Protein AF-A0A521AVU6-F1 (afdb_monomer)

Organism: NCBI:txid1214077

InterPro domains:
  IPR036629 YjbJ superfamily [G3DSA:1.10.1470.10] (1-61)
  IPR036629 YjbJ superfamily [SSF69047] (4-58)

Sequence (61 aa):
MENKNLFKNWPERRKRLKREYPDLTEEDLAYVAGQEDELFGRLKQRLGTSREETRNILRKI

Radius of gyration: 10.63 Å; Cα contacts (8 Å, |Δi|>4): 39; chains: 1; bounding box: 29×22×24 Å

Nearest PDB structures (foldseek):
  1yww-assembly1_A  TM=6.843E-01  e=4.325E-02  Pseudomonas aeruginosa
  1ryk-assembly1_A  TM=5.843E-01  e=9.936E-02  Escherichia coli
  5z8q-assembly1_A  TM=3.025E-01  e=4.451E+00  Saccharomyces cerevisiae S288C
  3evy-assembly1_A  TM=3.033E-01  e=9.636E+00  Bacteroides fragilis NCTC 9343

Solvent-accessible surface area (backbone atoms only — not comparable to full-atom values): 3792 Å² total; per-residue (Å²): 141,86,83,86,50,85,61,69,62,39,80,58,42,44,53,53,47,37,69,79,38,72,88,53,48,73,72,54,59,51,81,53,94,92,41,61,69,57,34,51,52,43,44,22,65,75,68,71,47,51,75,66,51,48,49,51,53,56,68,75,98

Structure (mmCIF, N/CA/C/O backbone):
data_AF-A0A521AVU6-F1
#
_entry.id   AF-A0A521AVU6-F1
#
loop_
_atom_site.group_PDB
_atom_site.id
_atom_site.type_symbol
_atom_site.label_atom_id
_atom_site.label_alt_id
_atom_site.label_comp_id
_atom_site.label_asym_id
_atom_site.label_entity_id
_atom_site.label_seq_id
_atom_site.pdbx_PDB_ins_code
_atom_site.Cartn_x
_atom_site.Cartn_y
_atom_site.Cartn_z
_atom_site.occupancy
_atom_site.B_iso_or_equiv
_atom_site.auth_seq_id
_atom_site.auth_comp_id
_atom_site.auth_asym_id
_atom_site.auth_atom_id
_atom_site.pdbx_PDB_model_num
ATOM 1 N N . MET A 1 1 ? 21.278 7.731 -2.209 1.00 45.44 1 MET A N 1
ATOM 2 C CA . MET A 1 1 ? 20.673 7.088 -3.399 1.00 45.44 1 MET A CA 1
ATOM 3 C C . MET A 1 1 ? 19.967 5.812 -2.948 1.00 45.44 1 MET A C 1
ATOM 5 O O . MET A 1 1 ? 20.576 4.756 -2.988 1.00 45.44 1 MET A O 1
ATOM 9 N N . GLU A 1 2 ? 18.727 5.875 -2.462 1.00 47.22 2 GLU A N 1
ATOM 10 C CA . GLU A 1 2 ? 18.065 4.690 -1.877 1.00 47.22 2 GLU A CA 1
ATOM 11 C C . GLU A 1 2 ? 16.596 4.591 -2.314 1.00 47.22 2 GLU A C 1
ATOM 13 O O . GLU A 1 2 ? 15.684 4.608 -1.504 1.00 47.22 2 GLU A O 1
ATOM 18 N N . ASN A 1 3 ? 16.362 4.509 -3.626 1.00 50.06 3 ASN A N 1
ATOM 19 C CA . ASN A 1 3 ? 15.060 4.155 -4.216 1.00 50.06 3 ASN A CA 1
ATOM 20 C C . ASN A 1 3 ? 15.190 2.887 -5.078 1.00 50.06 3 ASN A C 1
ATOM 22 O O . ASN A 1 3 ? 14.589 2.775 -6.140 1.00 50.06 3 ASN A O 1
ATOM 26 N N . LYS A 1 4 ? 16.035 1.928 -4.680 1.00 56.50 4 LYS A N 1
ATOM 27 C CA . LYS A 1 4 ? 16.208 0.684 -5.443 1.00 56.50 4 LYS A CA 1
ATOM 28 C C . LYS A 1 4 ? 15.334 -0.417 -4.847 1.00 56.50 4 LYS A C 1
ATOM 30 O O . LYS A 1 4 ? 15.809 -1.274 -4.113 1.00 56.50 4 LYS A O 1
ATOM 35 N N . ASN A 1 5 ? 14.065 -0.368 -5.252 1.00 68.19 5 ASN A N 1
ATOM 36 C CA . ASN A 1 5 ? 13.008 -1.368 -5.089 1.00 68.19 5 ASN A CA 1
ATOM 37 C C . ASN A 1 5 ? 12.290 -1.451 -3.728 1.00 68.19 5 ASN A C 1
ATOM 39 O O . ASN A 1 5 ? 12.442 -2.431 -3.002 1.00 68.19 5 ASN A O 1
ATOM 43 N N . LEU A 1 6 ? 11.364 -0.522 -3.460 1.00 73.62 6 LEU A N 1
ATOM 44 C CA . LEU A 1 6 ? 10.341 -0.696 -2.407 1.00 73.62 6 LEU A CA 1
ATOM 45 C C . LEU A 1 6 ? 9.482 -1.964 -2.606 1.00 73.62 6 LEU A C 1
ATOM 47 O O . LEU A 1 6 ? 8.883 -2.466 -1.655 1.00 73.62 6 LEU A O 1
ATOM 51 N N . PHE A 1 7 ? 9.454 -2.488 -3.832 1.00 80.00 7 PHE A N 1
ATOM 52 C CA . PHE A 1 7 ? 8.696 -3.673 -4.230 1.00 80.00 7 PHE A CA 1
ATOM 53 C C . PHE A 1 7 ? 9.551 -4.943 -4.379 1.00 80.00 7 PHE A C 1
ATOM 55 O O . PHE A 1 7 ? 9.009 -6.018 -4.641 1.00 80.00 7 PHE A O 1
ATOM 62 N N . LYS A 1 8 ? 10.879 -4.876 -4.176 1.00 78.81 8 LYS A N 1
ATOM 63 C CA . LYS A 1 8 ? 11.721 -6.084 -4.111 1.00 78.81 8 LYS A CA 1
ATOM 64 C C . LYS A 1 8 ? 11.343 -6.807 -2.822 1.00 78.81 8 LYS A C 1
ATOM 66 O O . LYS A 1 8 ? 11.502 -6.255 -1.741 1.00 78.81 8 LYS A O 1
ATOM 71 N N . ASN A 1 9 ? 10.781 -8.007 -2.962 1.00 85.31 9 ASN A N 1
ATOM 72 C CA . ASN A 1 9 ? 10.114 -8.789 -1.907 1.00 85.31 9 ASN A CA 1
ATOM 73 C C . ASN A 1 9 ? 8.715 -8.289 -1.495 1.00 85.31 9 ASN A C 1
ATOM 75 O O . ASN A 1 9 ? 8.290 -8.476 -0.352 1.00 85.31 9 ASN A O 1
ATOM 79 N N . TRP A 1 10 ? 7.948 -7.728 -2.437 1.00 89.38 10 TRP A N 1
ATOM 80 C CA . TRP A 1 10 ? 6.541 -7.376 -2.214 1.00 89.38 10 TRP A CA 1
ATOM 81 C C . TRP A 1 10 ? 5.687 -8.466 -1.523 1.00 89.38 10 TRP A C 1
ATOM 83 O O . TRP A 1 10 ? 4.919 -8.112 -0.629 1.00 89.38 10 TRP A O 1
ATOM 93 N N . PRO A 1 11 ? 5.821 -9.780 -1.823 1.00 90.31 11 PRO A N 1
ATOM 9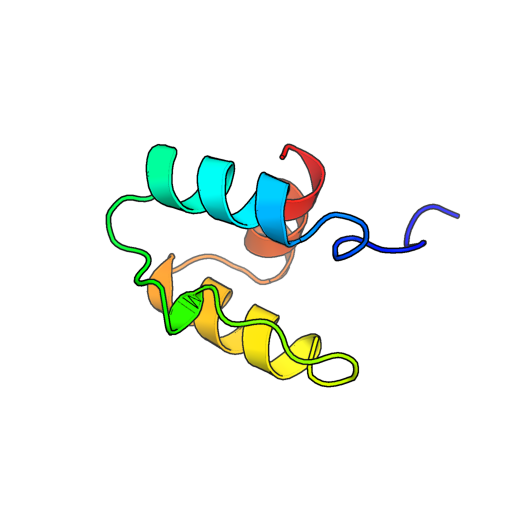4 C CA . PRO A 1 11 ? 5.024 -10.820 -1.164 1.00 90.31 11 PRO A CA 1
ATOM 95 C C . PRO A 1 11 ? 5.187 -10.896 0.360 1.00 90.31 11 PRO A C 1
ATOM 97 O O . PRO A 1 11 ? 4.254 -11.314 1.046 1.00 90.31 11 PRO A O 1
ATOM 100 N N . GLU A 1 12 ? 6.343 -10.506 0.894 1.00 90.38 12 GLU A N 1
ATOM 101 C CA . GLU A 1 12 ? 6.596 -10.465 2.336 1.00 90.38 12 GLU A CA 1
ATOM 102 C C . GLU A 1 12 ? 6.109 -9.143 2.934 1.00 90.38 12 GLU A C 1
ATOM 104 O O . GLU A 1 12 ? 5.362 -9.131 3.916 1.00 90.38 12 GLU A O 1
ATOM 109 N N . ARG A 1 13 ? 6.421 -8.030 2.261 1.00 90.81 13 ARG A N 1
ATOM 110 C CA . ARG A 1 13 ? 5.974 -6.688 2.656 1.00 90.81 13 ARG A CA 1
ATOM 111 C C . ARG A 1 13 ? 4.455 -6.590 2.729 1.00 90.81 13 ARG A C 1
ATOM 113 O O . ARG A 1 13 ? 3.932 -6.080 3.714 1.00 90.81 13 ARG A O 1
ATOM 120 N N . ARG A 1 14 ? 3.734 -7.150 1.752 1.00 90.94 14 ARG A N 1
ATOM 121 C CA . ARG A 1 14 ? 2.263 -7.157 1.742 1.00 90.94 14 ARG A CA 1
ATOM 122 C C . ARG A 1 14 ? 1.665 -7.936 2.915 1.00 90.94 14 ARG A C 1
ATOM 124 O O . ARG A 1 14 ? 0.642 -7.529 3.449 1.00 90.94 14 ARG A O 1
ATOM 131 N N . LYS A 1 15 ? 2.299 -9.034 3.353 1.00 92.62 15 LYS A N 1
ATOM 132 C CA . LYS A 1 15 ? 1.838 -9.795 4.530 1.00 92.62 15 LYS A CA 1
ATOM 133 C C . LYS A 1 15 ? 1.966 -8.952 5.794 1.00 92.62 15 LYS A C 1
ATOM 135 O O . LYS A 1 15 ? 1.060 -8.942 6.620 1.00 92.62 15 LYS A O 1
ATOM 140 N N . ARG A 1 16 ? 3.079 -8.228 5.922 1.00 92.56 16 ARG A N 1
ATOM 141 C CA . ARG A 1 16 ? 3.328 -7.326 7.047 1.00 92.56 16 ARG A CA 1
ATOM 142 C C . ARG A 1 16 ? 2.390 -6.113 7.015 1.00 92.56 16 ARG A C 1
ATOM 144 O O . ARG A 1 16 ? 1.800 -5.809 8.040 1.00 92.56 16 ARG A O 1
ATOM 151 N N . LEU A 1 17 ? 2.140 -5.525 5.841 1.00 92.75 17 LEU A N 1
ATOM 152 C CA . LEU A 1 17 ? 1.099 -4.503 5.638 1.00 92.75 17 LEU A CA 1
ATOM 153 C C . LEU A 1 17 ? -0.276 -4.983 6.081 1.00 92.75 17 LEU A C 1
ATOM 155 O O . LEU A 1 17 ? -0.907 -4.302 6.869 1.00 92.75 17 LEU A O 1
ATOM 159 N N . LYS A 1 18 ? -0.723 -6.157 5.625 1.00 92.38 18 LYS 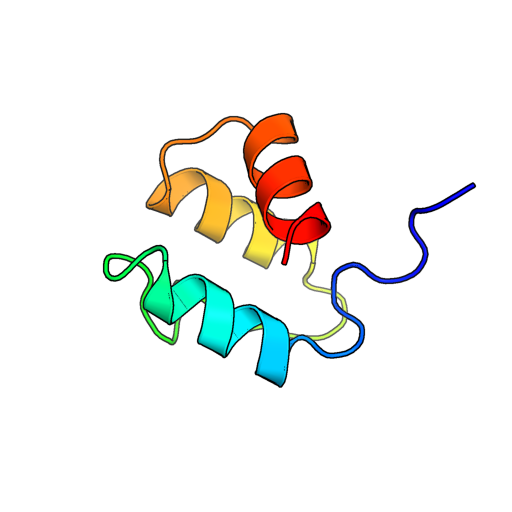A N 1
ATOM 160 C CA . LYS A 1 18 ? -2.043 -6.696 5.983 1.00 92.38 18 LYS A CA 1
ATOM 161 C C . LYS A 1 18 ? -2.191 -6.956 7.487 1.00 92.38 18 LYS A C 1
ATOM 163 O O . LYS A 1 18 ? -3.293 -6.898 8.015 1.00 92.38 18 LYS A O 1
ATOM 168 N N . ARG A 1 19 ? -1.086 -7.259 8.177 1.00 93.31 19 ARG A N 1
ATOM 169 C CA . ARG A 1 19 ? -1.069 -7.443 9.634 1.00 93.31 19 ARG A CA 1
ATOM 170 C C . ARG A 1 19 ? -1.177 -6.115 10.388 1.00 93.31 19 ARG A C 1
ATOM 172 O O . ARG A 1 19 ? -1.890 -6.063 11.381 1.00 93.31 19 ARG A O 1
ATOM 179 N N . GLU A 1 20 ? -0.463 -5.087 9.938 1.00 92.12 20 GLU A N 1
ATOM 180 C CA . GLU A 1 20 ? -0.470 -3.756 10.568 1.00 92.12 20 GLU A CA 1
ATOM 181 C C . GLU A 1 20 ? -1.728 -2.948 10.202 1.00 92.12 20 GLU A C 1
ATOM 183 O O . GLU A 1 20 ? -2.227 -2.172 11.009 1.00 92.12 20 GLU A O 1
ATOM 188 N N . TYR A 1 21 ? -2.247 -3.155 8.991 1.00 92.94 21 TYR A N 1
ATOM 189 C CA . TYR A 1 21 ? -3.386 -2.453 8.406 1.00 92.94 21 TYR A CA 1
ATOM 190 C C . TYR A 1 21 ? -4.434 -3.478 7.945 1.00 92.94 21 TYR A C 1
ATOM 192 O O . TYR A 1 21 ? -4.451 -3.856 6.767 1.00 92.94 21 TYR A O 1
ATOM 200 N N . PRO A 1 22 ? -5.298 -3.960 8.857 1.00 92.12 22 PRO A N 1
ATOM 201 C CA . PRO A 1 22 ? -6.308 -4.973 8.546 1.00 92.12 22 PRO A CA 1
ATOM 202 C C . PRO A 1 22 ? -7.372 -4.487 7.550 1.00 92.12 22 PRO A C 1
ATOM 204 O O . PRO A 1 22 ? -8.024 -5.314 6.917 1.00 92.12 22 PRO A O 1
ATOM 207 N N . ASP A 1 23 ? -7.513 -3.170 7.368 1.00 91.06 23 ASP A N 1
ATOM 208 C CA . ASP A 1 23 ? -8.381 -2.555 6.357 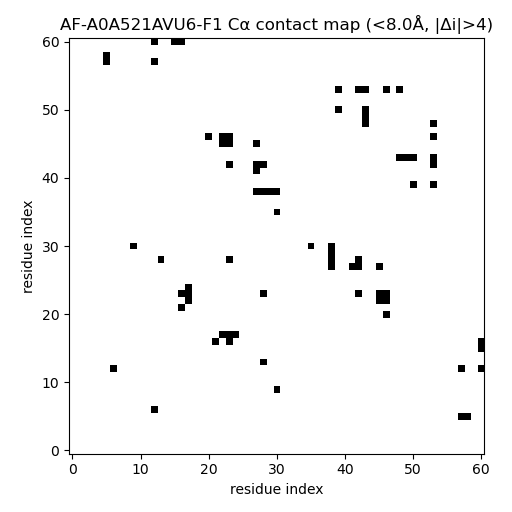1.00 91.06 23 ASP A CA 1
ATOM 209 C C . ASP A 1 23 ? -7.892 -2.772 4.914 1.00 91.06 23 ASP A C 1
ATOM 211 O O . ASP A 1 23 ? -8.666 -2.622 3.967 1.00 91.06 23 ASP A O 1
ATOM 215 N N . LEU A 1 24 ? -6.614 -3.124 4.717 1.00 93.56 24 LEU A N 1
ATOM 216 C CA . LEU A 1 24 ? -6.078 -3.424 3.391 1.00 93.56 24 LEU A CA 1
ATOM 217 C C . LEU A 1 24 ? -6.523 -4.810 2.924 1.00 93.56 24 LEU A C 1
ATOM 219 O O . LEU A 1 24 ? -6.232 -5.837 3.548 1.00 93.56 24 LEU A O 1
ATOM 223 N N . THR A 1 25 ? -7.159 -4.856 1.757 1.00 91.94 25 THR A N 1
ATOM 224 C CA . THR A 1 25 ? -7.545 -6.119 1.127 1.00 91.94 25 THR A CA 1
ATOM 225 C C . THR A 1 25 ? -6.401 -6.712 0.302 1.00 91.94 25 THR A C 1
ATOM 227 O O . THR A 1 25 ? -5.383 -6.074 0.028 1.00 91.94 25 THR A O 1
ATOM 230 N N . GLU A 1 26 ? -6.556 -7.967 -0.124 1.00 90.38 26 GLU A N 1
ATOM 231 C CA . GLU A 1 26 ? -5.587 -8.592 -1.036 1.00 90.38 26 GLU A CA 1
ATOM 232 C C . GLU A 1 26 ? -5.529 -7.896 -2.399 1.00 90.38 26 GLU A C 1
ATOM 234 O O . GLU A 1 26 ? -4.470 -7.886 -3.022 1.00 90.38 26 GLU A O 1
ATOM 239 N N . GLU A 1 27 ? -6.635 -7.283 -2.825 1.00 90.62 27 GLU A N 1
ATOM 240 C CA . GLU A 1 27 ? -6.727 -6.502 -4.059 1.00 90.62 27 GLU A CA 1
ATOM 241 C C . GLU A 1 27 ? -5.973 -5.170 -3.947 1.00 90.62 27 GLU A C 1
ATOM 243 O O . GLU A 1 27 ? -5.243 -4.786 -4.863 1.00 90.62 27 GLU A O 1
ATOM 248 N N . ASP A 1 28 ? -6.075 -4.497 -2.798 1.00 91.12 28 ASP A N 1
ATOM 249 C CA . ASP A 1 28 ? -5.325 -3.263 -2.524 1.00 91.12 28 ASP A CA 1
ATOM 250 C C . ASP A 1 28 ? -3.815 -3.518 -2.441 1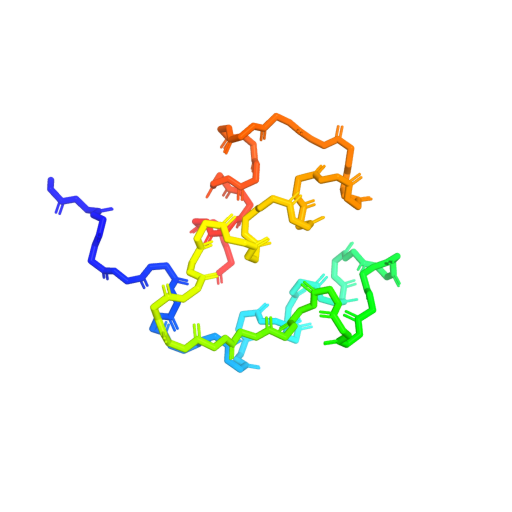.00 91.12 28 ASP A C 1
ATOM 252 O O . ASP A 1 28 ? -3.006 -2.633 -2.709 1.00 91.12 28 ASP A O 1
ATOM 256 N N . LEU A 1 29 ? -3.438 -4.745 -2.078 1.00 92.88 29 LEU A N 1
ATOM 257 C CA . LEU A 1 29 ? -2.063 -5.224 -1.979 1.00 92.88 29 LEU A CA 1
ATOM 258 C C . LEU A 1 29 ? -1.584 -5.956 -3.244 1.00 92.88 29 LEU A C 1
ATOM 260 O O . LEU A 1 29 ? -0.491 -6.536 -3.243 1.00 92.88 29 LEU A O 1
ATOM 264 N N . ALA A 1 30 ? -2.378 -5.978 -4.314 1.00 91.19 30 ALA A N 1
ATOM 265 C CA . ALA A 1 30 ? -1.988 -6.600 -5.569 1.00 91.19 30 ALA A CA 1
ATOM 266 C C . ALA A 1 30 ? -0.953 -5.723 -6.286 1.00 91.19 30 ALA A C 1
ATOM 268 O O . ALA A 1 30 ? -1.213 -4.570 -6.618 1.00 91.19 30 ALA A O 1
ATOM 269 N N . TYR A 1 31 ? 0.235 -6.279 -6.528 1.00 90.12 31 TYR A N 1
ATOM 270 C CA . TYR A 1 31 ? 1.300 -5.605 -7.265 1.00 90.12 31 TYR A CA 1
ATOM 271 C C . TYR A 1 31 ? 1.523 -6.275 -8.612 1.00 90.12 31 TYR A C 1
ATOM 273 O O . TYR A 1 31 ? 1.744 -7.487 -8.674 1.00 90.12 31 TYR A O 1
ATOM 281 N N . VAL A 1 32 ? 1.542 -5.464 -9.665 1.00 89.38 32 VAL A N 1
ATOM 282 C CA . VAL A 1 32 ? 1.967 -5.854 -11.009 1.00 89.38 32 VAL A CA 1
ATOM 283 C C . VAL A 1 32 ? 3.218 -5.052 -11.346 1.00 89.38 32 VAL A C 1
ATOM 285 O O . VAL A 1 32 ? 3.249 -3.836 -11.159 1.00 89.38 32 VAL A O 1
ATOM 288 N N . ALA A 1 33 ? 4.265 -5.726 -11.827 1.00 84.94 33 ALA A N 1
ATOM 289 C CA . ALA A 1 33 ? 5.506 -5.059 -12.208 1.00 84.94 33 ALA A CA 1
ATOM 290 C C . ALA A 1 33 ? 5.232 -3.970 -13.261 1.00 84.94 33 ALA A C 1
ATOM 292 O O . ALA A 1 33 ? 4.576 -4.233 -14.267 1.00 84.94 33 ALA A O 1
ATOM 293 N N . GLY A 1 34 ? 5.716 -2.750 -13.010 1.00 85.88 34 GLY A N 1
ATOM 294 C CA . GLY A 1 34 ? 5.439 -1.576 -13.844 1.00 85.88 34 GLY A CA 1
ATOM 295 C C . GLY A 1 34 ? 4.168 -0.795 -13.475 1.00 85.88 34 GLY A C 1
ATOM 296 O O . GLY A 1 34 ? 3.949 0.272 -14.035 1.00 85.88 34 GLY A O 1
ATOM 297 N N . GLN A 1 35 ? 3.361 -1.264 -12.514 1.00 89.56 35 GLN A N 1
ATOM 298 C CA . GLN A 1 35 ? 2.181 -0.552 -11.983 1.00 89.56 35 GLN A CA 1
ATOM 299 C C . GLN A 1 35 ? 2.408 -0.017 -10.560 1.00 89.56 35 GLN A C 1
ATOM 301 O O . GLN A 1 35 ? 1.521 -0.008 -9.705 1.00 89.56 35 GLN A O 1
ATOM 306 N N . GLU A 1 36 ? 3.630 0.429 -10.285 1.00 87.56 36 GLU A N 1
ATOM 307 C CA . GLU A 1 36 ? 4.050 0.901 -8.963 1.00 87.56 36 GLU A CA 1
ATOM 308 C C . GLU A 1 36 ? 3.249 2.127 -8.505 1.00 87.56 36 GLU A C 1
ATOM 310 O O . GLU A 1 36 ? 2.828 2.188 -7.349 1.00 87.56 36 GLU A O 1
ATOM 315 N N . ASP A 1 37 ? 2.987 3.077 -9.409 1.00 89.06 37 ASP A N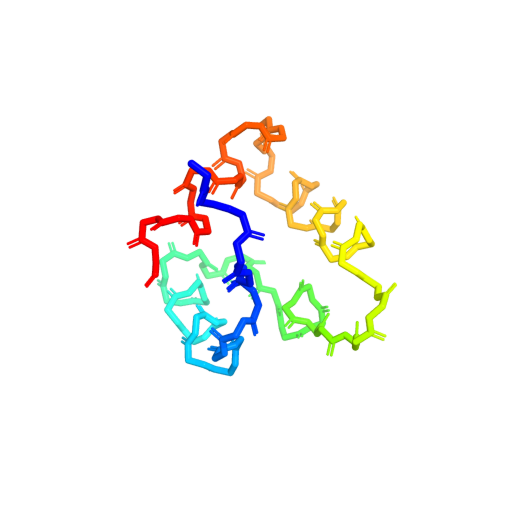 1
ATOM 316 C CA . ASP A 1 37 ? 2.184 4.268 -9.109 1.00 89.06 37 ASP A CA 1
ATOM 317 C C . ASP A 1 37 ? 0.714 3.930 -8.823 1.00 89.06 37 ASP A C 1
ATOM 319 O O . ASP A 1 37 ? 0.111 4.549 -7.946 1.00 89.06 37 ASP A O 1
ATOM 323 N N . GLU A 1 38 ? 0.145 2.924 -9.497 1.00 91.12 38 GLU A N 1
ATOM 324 C CA . GLU A 1 38 ? -1.244 2.512 -9.266 1.00 91.12 38 GLU A CA 1
ATOM 325 C C . GLU A 1 38 ? -1.408 1.886 -7.878 1.00 91.12 38 GLU A C 1
ATOM 327 O O . GLU A 1 38 ? -2.282 2.293 -7.109 1.00 91.12 38 GLU A O 1
ATOM 332 N N . LEU A 1 39 ? -0.508 0.970 -7.511 1.00 91.31 39 LEU A N 1
ATOM 333 C CA . LEU A 1 39 ? -0.468 0.393 -6.170 1.00 91.31 39 LEU A CA 1
ATOM 334 C C . LEU A 1 39 ? -0.277 1.477 -5.101 1.00 91.31 39 LEU A C 1
ATOM 336 O O . LEU A 1 39 ? -0.981 1.489 -4.092 1.00 91.31 39 LEU A O 1
ATOM 340 N N . PHE A 1 40 ? 0.623 2.436 -5.333 1.00 90.25 40 PHE A N 1
ATOM 341 C CA . PHE A 1 40 ? 0.793 3.578 -4.434 1.00 90.25 40 PHE A CA 1
ATOM 34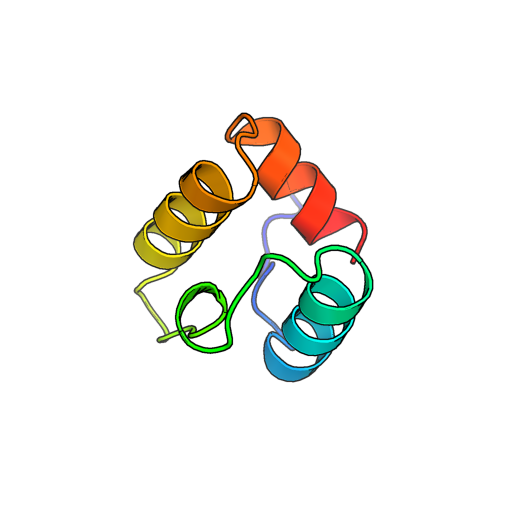2 C C . PHE A 1 40 ? -0.486 4.406 -4.286 1.00 90.25 40 PHE A C 1
ATOM 344 O O . PHE A 1 40 ? -0.812 4.825 -3.175 1.00 90.25 40 PHE A O 1
ATOM 351 N N . GLY A 1 41 ? -1.204 4.649 -5.384 1.00 91.81 41 GLY A N 1
ATOM 352 C CA . GLY A 1 41 ? -2.474 5.368 -5.383 1.00 91.81 41 GLY A CA 1
ATOM 353 C C . GLY A 1 41 ? -3.532 4.667 -4.533 1.00 91.81 41 GLY A C 1
ATOM 354 O O . GLY A 1 41 ? -4.141 5.307 -3.673 1.00 91.81 41 GLY A O 1
ATOM 355 N N . ARG A 1 42 ? -3.689 3.350 -4.713 1.00 92.62 42 ARG A N 1
ATOM 356 C CA . ARG A 1 42 ? -4.623 2.520 -3.932 1.00 92.62 42 ARG A CA 1
ATOM 357 C C . ARG A 1 42 ? -4.275 2.528 -2.448 1.00 92.62 42 ARG A C 1
ATOM 359 O O . ARG A 1 42 ? -5.128 2.844 -1.625 1.00 92.62 42 ARG A O 1
ATOM 366 N N . LEU A 1 43 ? -3.011 2.268 -2.104 1.00 92.62 43 LEU A N 1
ATOM 367 C CA . LEU A 1 43 ? -2.544 2.275 -0.714 1.00 92.62 43 LEU A CA 1
ATOM 368 C C . LEU A 1 43 ? -2.772 3.631 -0.048 1.00 92.62 43 LEU A C 1
ATOM 370 O O . LEU A 1 43 ? -3.275 3.689 1.069 1.00 92.62 43 LEU A O 1
ATOM 374 N N . LYS A 1 44 ? -2.453 4.725 -0.744 1.00 92.75 44 LYS A N 1
ATOM 375 C CA . LYS A 1 44 ? -2.690 6.083 -0.250 1.00 92.75 44 LYS A CA 1
ATOM 376 C C . LYS A 1 44 ? -4.177 6.316 0.048 1.00 92.75 44 LYS A C 1
ATOM 378 O O . LYS A 1 44 ? -4.503 6.838 1.110 1.00 92.75 44 LYS A O 1
ATOM 383 N N . GLN A 1 45 ? -5.064 5.935 -0.875 1.00 92.81 45 GLN A N 1
ATOM 384 C CA . GLN A 1 45 ? -6.511 6.104 -0.714 1.00 92.81 45 GLN A CA 1
ATOM 385 C C . GLN A 1 45 ? -7.071 5.248 0.424 1.00 92.81 45 GLN A C 1
ATOM 387 O O . GLN A 1 45 ? -7.829 5.757 1.243 1.00 92.81 45 GLN A O 1
ATOM 392 N N . ARG A 1 46 ? -6.670 3.977 0.509 1.00 92.94 46 ARG A N 1
ATOM 393 C CA . ARG A 1 46 ? -7.153 3.041 1.534 1.00 92.94 46 ARG A CA 1
ATOM 394 C C . ARG A 1 46 ? -6.662 3.376 2.932 1.00 92.94 46 ARG A C 1
ATOM 396 O O . ARG A 1 46 ? -7.431 3.295 3.877 1.00 92.94 46 ARG A O 1
ATOM 403 N N . LEU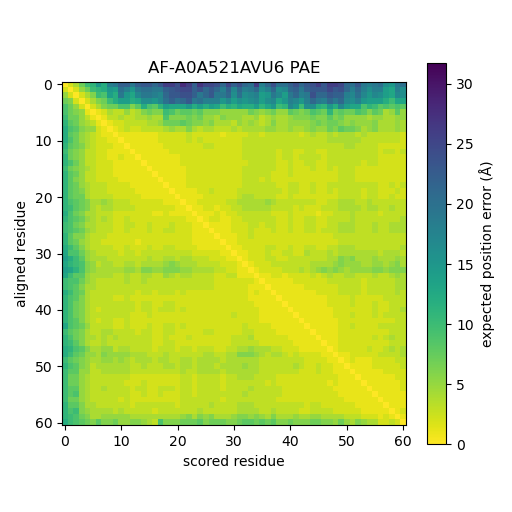 A 1 47 ? -5.397 3.771 3.055 1.00 91.12 47 LEU A N 1
ATOM 404 C CA . LEU A 1 47 ? -4.808 4.149 4.337 1.00 91.12 47 LEU A CA 1
ATOM 405 C C . LEU A 1 47 ? -5.195 5.571 4.764 1.00 91.12 47 LEU A C 1
ATOM 407 O O . LEU A 1 47 ? -4.918 5.952 5.894 1.00 91.12 47 LEU A O 1
ATOM 411 N N . GLY A 1 48 ? -5.774 6.379 3.866 1.00 92.81 48 GLY A N 1
ATOM 412 C CA . GLY A 1 48 ? -6.080 7.785 4.141 1.00 92.81 48 GLY A CA 1
ATOM 413 C C . GLY A 1 48 ? -4.834 8.637 4.418 1.00 92.81 48 GLY A C 1
ATOM 414 O O . GLY A 1 48 ? -4.921 9.646 5.111 1.00 92.81 48 GLY A O 1
ATOM 415 N N . THR A 1 49 ? -3.668 8.230 3.906 1.00 91.81 49 THR A N 1
ATOM 416 C CA . THR A 1 49 ? -2.371 8.855 4.222 1.00 91.81 49 THR A CA 1
ATOM 417 C C . THR A 1 49 ? -1.870 9.770 3.107 1.00 91.81 49 THR A C 1
ATOM 419 O O . THR A 1 49 ? -2.359 9.771 1.974 1.00 91.81 49 THR A O 1
ATOM 422 N N . SER A 1 50 ? -0.850 10.573 3.408 1.00 93.06 50 SER A N 1
ATOM 423 C CA . SER A 1 50 ? -0.127 11.337 2.387 1.00 93.06 50 SER A CA 1
ATOM 424 C C . SER A 1 50 ? 0.860 10.458 1.614 1.00 93.06 50 SER A C 1
ATOM 426 O O . SER A 1 50 ? 1.343 9.449 2.117 1.00 93.06 50 SER A O 1
ATOM 428 N N . ARG A 1 51 ? 1.244 10.873 0.396 1.00 86.56 51 ARG A N 1
ATOM 429 C CA . ARG A 1 51 ? 2.196 10.115 -0.452 1.00 86.56 51 ARG A CA 1
ATOM 430 C C . ARG A 1 51 ? 3.532 9.848 0.254 1.00 86.56 51 ARG A C 1
ATOM 432 O O . ARG A 1 51 ? 4.140 8.800 0.049 1.00 86.56 51 ARG A O 1
ATOM 439 N N . GLU A 1 52 ? 3.992 10.802 1.058 1.00 89.75 52 GLU A N 1
ATOM 440 C CA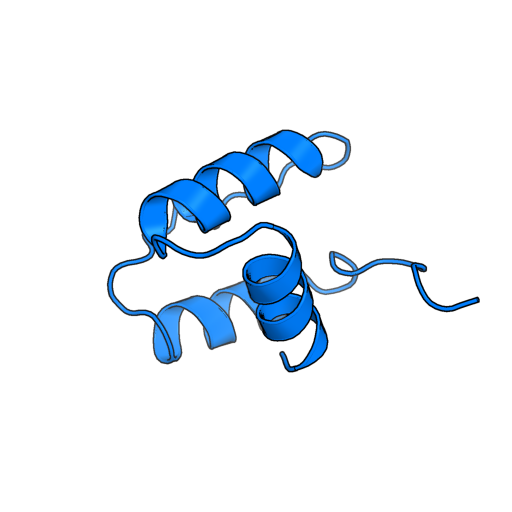 . GLU A 1 52 ? 5.212 10.668 1.855 1.00 89.75 52 GLU A CA 1
ATOM 441 C C . GLU A 1 52 ? 5.054 9.648 2.985 1.00 89.75 52 GLU A C 1
ATOM 443 O O . GLU A 1 52 ? 5.935 8.824 3.208 1.00 89.75 52 GLU A O 1
ATOM 448 N N . GLU A 1 53 ? 3.900 9.640 3.639 1.00 90.94 53 GLU A N 1
ATOM 449 C CA . GLU A 1 53 ? 3.595 8.716 4.721 1.00 90.94 53 GLU A CA 1
ATOM 450 C C . GLU A 1 53 ? 3.420 7.286 4.208 1.00 90.94 53 GLU A C 1
ATOM 452 O O . GLU A 1 53 ? 4.040 6.375 4.749 1.00 90.94 53 GLU A O 1
ATOM 457 N N . THR A 1 54 ? 2.731 7.088 3.077 1.00 90.25 54 THR A N 1
ATOM 458 C CA . THR A 1 54 ? 2.695 5.790 2.383 1.00 90.25 54 THR A CA 1
ATOM 459 C C . THR A 1 54 ? 4.109 5.305 2.042 1.00 90.25 54 THR A C 1
ATOM 461 O O . THR A 1 54 ? 4.437 4.137 2.246 1.00 90.25 54 THR A O 1
ATOM 464 N N . ARG A 1 55 ? 4.995 6.200 1.575 1.00 88.44 55 ARG A N 1
ATOM 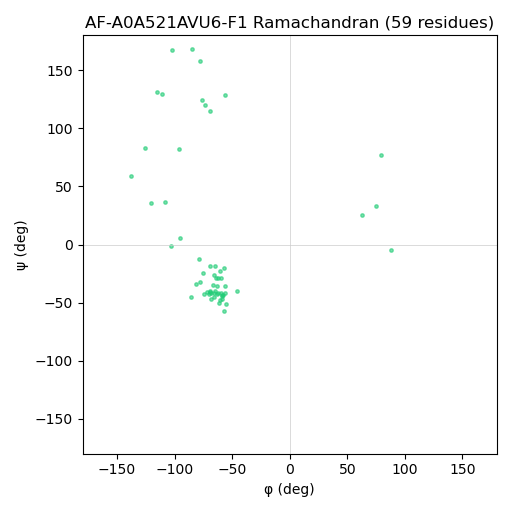465 C CA . ARG A 1 55 ? 6.411 5.869 1.336 1.00 88.44 55 ARG A CA 1
ATOM 466 C C . ARG A 1 55 ? 7.143 5.490 2.622 1.00 88.44 55 ARG A C 1
ATOM 468 O O . ARG A 1 55 ? 7.905 4.528 2.612 1.00 88.44 55 ARG A O 1
ATOM 475 N N . ASN A 1 56 ? 6.921 6.217 3.713 1.00 90.12 56 ASN A N 1
ATOM 476 C CA . ASN A 1 56 ? 7.542 5.936 5.006 1.00 90.12 56 ASN A CA 1
ATOM 477 C C . ASN A 1 56 ? 7.083 4.594 5.578 1.00 90.12 56 ASN A C 1
ATOM 479 O O . ASN A 1 56 ? 7.917 3.844 6.082 1.00 90.12 56 ASN A O 1
ATOM 483 N N . ILE A 1 57 ? 5.797 4.265 5.443 1.00 89.69 57 ILE A N 1
ATOM 484 C CA . ILE A 1 57 ? 5.247 2.950 5.780 1.00 89.69 57 ILE A CA 1
ATOM 485 C C . ILE A 1 57 ? 6.005 1.888 4.980 1.00 89.69 57 ILE A C 1
ATOM 487 O O . ILE A 1 57 ? 6.696 1.062 5.567 1.00 89.69 57 ILE A O 1
ATOM 491 N N . LEU A 1 58 ? 6.014 1.985 3.647 1.00 86.81 58 LEU A N 1
ATOM 492 C CA . LEU A 1 58 ? 6.718 1.038 2.772 1.00 86.81 58 LEU A CA 1
ATOM 493 C C . LEU A 1 58 ? 8.234 0.959 3.005 1.00 86.81 58 LEU A C 1
ATOM 495 O O . LEU A 1 58 ? 8.854 -0.042 2.647 1.00 86.81 58 LEU A O 1
ATOM 499 N N . ARG A 1 59 ? 8.850 1.991 3.585 1.00 86.56 59 ARG A N 1
ATOM 500 C CA . ARG A 1 59 ? 10.268 1.995 3.965 1.00 86.56 59 ARG A CA 1
ATOM 501 C C . ARG A 1 59 ? 10.524 1.302 5.305 1.00 86.56 59 ARG A C 1
ATOM 503 O O . ARG A 1 59 ? 11.584 0.707 5.466 1.00 86.56 59 ARG A O 1
ATOM 510 N N . LYS A 1 60 ? 9.594 1.403 6.260 1.00 84.81 60 LYS A N 1
ATOM 511 C CA . LYS A 1 60 ? 9.695 0.772 7.590 1.00 84.81 60 LYS A CA 1
ATOM 512 C C . LYS A 1 60 ? 9.442 -0.738 7.554 1.00 84.81 60 LYS A C 1
ATOM 514 O O . LYS A 1 60 ? 9.886 -1.450 8.457 1.00 84.81 60 LYS A O 1
ATOM 519 N N . ILE A 1 61 ? 8.701 -1.198 6.549 1.00 82.25 61 ILE A N 1
ATOM 520 C CA . ILE A 1 61 ? 8.322 -2.601 6.362 1.00 82.25 61 ILE A CA 1
ATOM 521 C C . ILE A 1 61 ? 9.416 -3.372 5.625 1.00 82.25 61 ILE A C 1
ATOM 523 O O . ILE A 1 61 ? 9.722 -4.478 6.120 1.00 82.25 61 ILE A O 1
#

pLDDT: mean 86.73, std 10.86, range [45.44, 93.56]

Mean predicted aligned error: 4.17 Å

Foldseek 3Di:
DPPPCLPPPLVVLLVVCCVVPVQQDVVLSDDDPPCPVVNLVSQCVSVVHDSVVSVVSSVVD

Secondary structure (DSSP, 8-state):
---S-TTTTHHHHHHHHHHH-TT--TTTT---TT-HHHHHHHHHHHHT--HHHHHHHHHH-